Protein AF-A0A139BW10-F1 (afdb_monomer)

Secondary structure (DSSP, 8-state):
-----------SSS-HHHHHHHHHHHHHHH-TT-HHHHHHHHT-SSHHHHHHHHHHHHHHHHHT-GGGHHHHHHHHHHHHHS--

Solvent-accessible surface area (backbone atoms only — not comparable to full-atom values): 4870 Å² total; per-residue (Å²): 132,85,80,69,73,84,73,90,64,81,56,94,67,43,56,60,67,58,49,19,50,56,57,16,49,52,29,48,74,77,33,67,93,43,56,63,56,16,49,44,24,53,68,36,92,42,64,70,43,30,60,57,43,42,51,63,54,53,51,43,30,73,74,76,36,60,87,49,49,64,60,52,52,50,51,48,51,53,51,47,62,66,43,120

Structure (mmCIF, N/CA/C/O backbone):
data_AF-A0A139BW10-F1
#
_entry.id   AF-A0A139BW10-F1
#
loop_
_atom_site.group_PDB
_atom_site.id
_atom_site.type_symbol
_atom_site.label_atom_id
_atom_site.label_alt_id
_atom_site.label_comp_id
_atom_site.label_asym_id
_atom_site.label_entity_id
_atom_site.label_seq_id
_atom_site.pdbx_PDB_ins_code
_atom_site.Cartn_x
_atom_site.Cartn_y
_atom_site.Cartn_z
_atom_site.occupancy
_atom_site.B_iso_or_equiv
_atom_site.auth_seq_id
_atom_site.auth_comp_id
_atom_site.auth_asym_id
_atom_site.auth_atom_id
_atom_site.pdbx_PDB_model_num
ATOM 1 N N . MET A 1 1 ? -8.465 -22.157 11.594 1.00 38.97 1 MET A N 1
ATOM 2 C CA . MET A 1 1 ? -8.049 -21.236 10.523 1.00 38.97 1 MET A CA 1
ATOM 3 C C . MET A 1 1 ? -6.629 -20.849 10.843 1.00 38.97 1 MET A C 1
ATOM 5 O O . MET A 1 1 ? -6.383 -20.331 11.925 1.00 38.97 1 MET A O 1
ATOM 9 N N . ASP A 1 2 ? -5.705 -21.276 9.995 1.00 35.25 2 ASP A N 1
ATOM 10 C CA . ASP A 1 2 ? -4.283 -21.014 10.157 1.00 35.25 2 ASP A CA 1
ATOM 11 C C . ASP A 1 2 ? -4.070 -19.512 9.92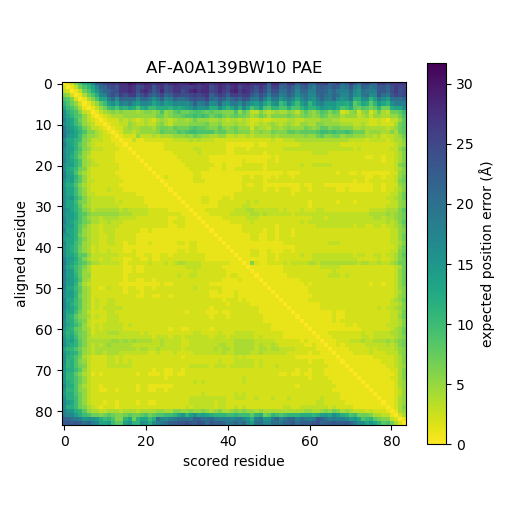5 1.00 35.25 2 ASP A C 1
ATOM 13 O O . ASP A 1 2 ? -4.217 -19.035 8.802 1.00 35.25 2 ASP A O 1
ATOM 17 N N . ASN A 1 3 ? -3.804 -18.745 10.988 1.00 39.53 3 ASN A N 1
ATOM 18 C CA . ASN A 1 3 ? -3.355 -17.352 10.892 1.00 39.53 3 ASN A CA 1
ATOM 19 C C . ASN A 1 3 ? -1.893 -17.351 10.423 1.00 39.53 3 ASN A C 1
ATOM 21 O O . ASN A 1 3 ? -0.996 -16.867 11.118 1.00 39.53 3 ASN A O 1
ATOM 25 N N . SER A 1 4 ? -1.652 -17.926 9.243 1.00 42.16 4 SER A N 1
ATOM 26 C CA . SER A 1 4 ? -0.447 -17.679 8.469 1.00 42.16 4 SER A CA 1
ATOM 27 C C . SER A 1 4 ? -0.335 -16.167 8.368 1.00 42.16 4 SER A C 1
ATOM 29 O O . SER A 1 4 ? -1.191 -15.535 7.756 1.00 42.16 4 SER A O 1
ATOM 31 N N .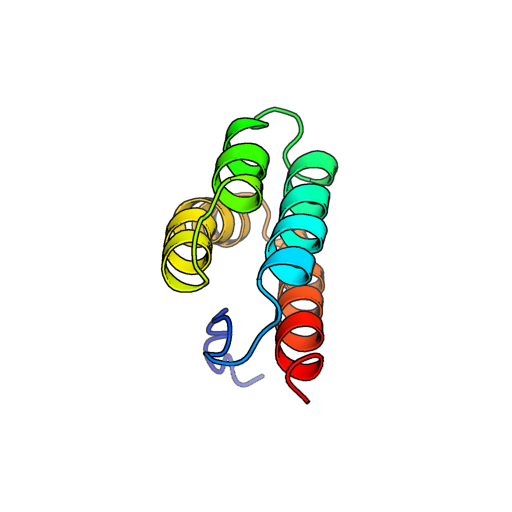 GLN A 1 5 ? 0.624 -15.587 9.092 1.00 46.38 5 GLN A N 1
ATOM 32 C CA . GLN A 1 5 ? 0.794 -14.145 9.229 1.00 46.38 5 GLN A CA 1
ATOM 33 C C . GLN A 1 5 ? 0.690 -13.508 7.846 1.00 46.38 5 GLN A C 1
ATOM 35 O O . GLN A 1 5 ? 1.602 -13.671 7.031 1.00 46.38 5 GLN A O 1
ATOM 40 N N . VAL A 1 6 ? -0.426 -12.823 7.570 1.00 55.00 6 VAL A N 1
ATOM 41 C CA . VAL A 1 6 ? -0.596 -12.063 6.335 1.00 55.00 6 VAL A CA 1
ATOM 42 C C . VAL A 1 6 ? 0.498 -11.013 6.360 1.00 55.00 6 VAL A C 1
ATOM 44 O O . VAL A 1 6 ? 0.443 -10.022 7.085 1.00 55.00 6 VAL A O 1
ATOM 47 N N . THR A 1 7 ? 1.579 -11.309 5.654 1.00 65.62 7 THR A N 1
ATOM 48 C CA . THR A 1 7 ? 2.752 -10.459 5.648 1.00 65.62 7 THR A CA 1
ATOM 49 C C . THR A 1 7 ? 2.573 -9.559 4.448 1.00 65.62 7 THR A C 1
ATOM 51 O O . THR A 1 7 ? 2.973 -9.913 3.342 1.00 65.62 7 THR A O 1
ATOM 54 N N . TRP A 1 8 ? 1.917 -8.418 4.653 1.00 83.31 8 TRP A N 1
ATOM 55 C CA . TRP A 1 8 ? 1.761 -7.419 3.603 1.00 83.31 8 TRP A CA 1
ATOM 56 C C . TRP A 1 8 ? 3.140 -6.945 3.150 1.00 83.31 8 TRP A C 1
ATOM 58 O O . TRP A 1 8 ? 3.853 -6.237 3.866 1.00 83.31 8 TRP A O 1
ATOM 68 N N . ARG A 1 9 ? 3.548 -7.412 1.971 1.00 83.56 9 ARG A N 1
ATOM 69 C CA . ARG A 1 9 ? 4.814 -7.070 1.332 1.00 83.56 9 ARG A CA 1
ATOM 70 C C . ARG A 1 9 ? 4.567 -6.859 -0.144 1.00 83.56 9 ARG A C 1
ATOM 72 O O . ARG A 1 9 ? 4.011 -7.721 -0.814 1.00 83.56 9 ARG A O 1
ATOM 79 N N . LEU A 1 10 ? 5.042 -5.724 -0.624 1.00 88.06 10 LEU A N 1
ATOM 80 C CA . LEU A 1 10 ? 5.189 -5.460 -2.043 1.00 88.06 10 LEU A CA 1
ATOM 81 C C . LEU A 1 10 ? 6.355 -6.283 -2.593 1.00 88.06 10 LEU A C 1
ATOM 83 O O . LEU A 1 10 ? 7.412 -6.302 -1.959 1.00 88.06 10 LEU A O 1
ATOM 87 N N . GLY A 1 11 ? 6.175 -6.935 -3.739 1.00 86.38 11 GLY A N 1
ATOM 88 C CA . GLY A 1 11 ? 7.221 -7.637 -4.483 1.00 86.38 11 GLY A CA 1
ATOM 89 C C . GLY A 1 11 ? 8.281 -6.674 -5.022 1.00 86.38 11 GLY A C 1
ATOM 90 O O . GLY A 1 11 ? 8.129 -5.459 -4.915 1.00 86.38 11 GLY A O 1
ATOM 91 N N . ASP A 1 12 ? 9.397 -7.195 -5.533 1.00 81.12 12 ASP A N 1
ATOM 92 C CA . ASP A 1 12 ? 10.499 -6.357 -6.041 1.00 81.12 12 ASP A CA 1
ATOM 93 C C . ASP A 1 12 ? 10.272 -5.862 -7.484 1.00 81.12 12 ASP A C 1
ATOM 95 O O . ASP A 1 12 ? 10.844 -4.845 -7.862 1.00 81.12 12 ASP A O 1
ATOM 99 N N . ASN A 1 13 ? 9.408 -6.530 -8.258 1.00 84.25 13 ASN A N 1
ATOM 100 C CA . ASN A 1 13 ? 9.194 -6.271 -9.692 1.00 84.25 13 ASN A CA 1
ATOM 101 C C . ASN A 1 13 ? 7.861 -5.568 -10.008 1.00 84.25 13 ASN A C 1
ATOM 103 O O . ASN A 1 13 ? 7.348 -5.697 -11.113 1.00 84.25 13 ASN A O 1
ATOM 107 N N . ILE A 1 14 ? 7.271 -4.873 -9.039 1.00 89.81 14 ILE A N 1
ATOM 108 C CA . ILE A 1 14 ? 5.991 -4.179 -9.231 1.00 89.81 14 ILE A CA 1
ATOM 109 C C . ILE A 1 14 ? 6.180 -2.835 -9.944 1.00 89.81 14 ILE A C 1
ATOM 111 O O . ILE A 1 14 ? 7.218 -2.183 -9.790 1.00 89.81 14 ILE A O 1
ATOM 115 N N . ASP A 1 15 ? 5.161 -2.398 -10.682 1.00 91.75 15 ASP A N 1
ATOM 116 C CA . ASP A 1 15 ? 5.147 -1.067 -11.283 1.00 91.75 15 ASP A CA 1
ATOM 117 C C . ASP A 1 15 ? 5.050 0.003 -10.182 1.00 91.75 15 ASP A C 1
ATOM 119 O O . ASP A 1 15 ? 4.126 0.025 -9.363 1.00 91.75 15 ASP A O 1
ATOM 123 N N . LEU A 1 16 ? 6.050 0.890 -10.135 1.00 93.38 16 LEU A N 1
ATOM 124 C CA . LEU A 1 16 ? 6.135 1.942 -9.124 1.00 93.38 16 LEU A CA 1
ATOM 125 C C . LEU A 1 16 ? 4.961 2.920 -9.216 1.00 93.38 16 LEU A C 1
ATOM 127 O O . LEU A 1 16 ? 4.429 3.316 -8.182 1.00 93.38 16 LEU A O 1
ATOM 131 N N . ILE A 1 17 ? 4.581 3.323 -10.427 1.00 94.19 17 ILE A N 1
ATOM 132 C CA . ILE A 1 17 ? 3.546 4.333 -10.652 1.00 94.19 17 ILE A CA 1
ATOM 133 C C . ILE A 1 17 ? 2.178 3.762 -10.294 1.00 94.19 17 ILE A C 1
ATOM 135 O O . ILE A 1 17 ? 1.389 4.425 -9.620 1.00 94.19 17 ILE A O 1
ATOM 139 N N . GLU A 1 18 ? 1.915 2.517 -10.683 1.00 93.62 18 GLU A N 1
ATOM 140 C CA . GLU A 1 18 ? 0.694 1.819 -10.293 1.00 93.62 18 GLU A CA 1
ATOM 141 C C . GLU A 1 18 ? 0.598 1.690 -8.769 1.00 93.62 18 GLU A C 1
ATOM 143 O O . GLU A 1 18 ? -0.409 2.082 -8.176 1.00 93.62 18 GLU A O 1
ATOM 148 N N . ALA A 1 19 ? 1.669 1.236 -8.111 1.00 94.94 19 ALA A N 1
ATOM 149 C CA . ALA A 1 19 ? 1.694 1.101 -6.660 1.00 94.94 19 ALA A CA 1
ATOM 150 C C . ALA A 1 19 ? 1.491 2.450 -5.946 1.00 94.94 19 ALA A C 1
ATOM 152 O O . ALA A 1 19 ? 0.723 2.519 -4.986 1.00 94.94 19 ALA A O 1
ATOM 153 N N . GLN A 1 20 ? 2.133 3.528 -6.414 1.00 96.69 20 GLN A N 1
ATOM 154 C CA . GLN A 1 20 ? 1.924 4.888 -5.897 1.00 96.69 20 GLN A CA 1
ATOM 155 C C . GLN A 1 20 ? 0.459 5.317 -6.003 1.00 96.69 20 GLN A C 1
ATOM 157 O O . GLN A 1 20 ? -0.097 5.867 -5.049 1.00 96.69 20 GLN A O 1
ATOM 162 N N . PHE A 1 21 ? -0.150 5.092 -7.168 1.00 95.75 21 PHE A N 1
ATOM 163 C CA . PHE A 1 21 ? -1.508 5.525 -7.451 1.00 95.75 21 PHE A CA 1
ATOM 164 C C . PHE A 1 21 ? -2.520 4.750 -6.608 1.00 95.75 21 PHE A C 1
ATOM 166 O O . PHE A 1 21 ? -3.269 5.354 -5.845 1.00 95.75 21 PHE A O 1
ATOM 173 N N . VAL A 1 22 ? -2.486 3.419 -6.683 1.00 96.00 22 VAL A N 1
ATOM 174 C CA . VAL A 1 22 ? -3.463 2.528 -6.046 1.00 96.00 22 VAL A CA 1
ATOM 175 C C . VAL A 1 22 ? -3.399 2.622 -4.519 1.00 96.00 22 VAL A C 1
ATOM 177 O O . VAL A 1 22 ? -4.419 2.812 -3.857 1.00 96.00 22 VAL A O 1
ATOM 180 N N . LEU A 1 23 ? -2.199 2.557 -3.933 1.00 97.12 23 LEU A N 1
ATOM 181 C CA . LEU A 1 23 ? -2.044 2.665 -2.477 1.00 97.12 23 LEU A CA 1
ATOM 182 C C . LEU A 1 23 ? -2.288 4.095 -1.983 1.00 97.12 23 LEU A C 1
ATOM 184 O O . LEU A 1 23 ? -2.762 4.289 -0.862 1.00 97.12 23 LEU A O 1
ATOM 188 N N . GLY A 1 24 ? -1.969 5.098 -2.805 1.00 97.31 24 GLY A N 1
ATOM 189 C CA . GLY A 1 24 ? -2.273 6.494 -2.519 1.00 97.31 24 GLY A CA 1
ATOM 190 C C . GLY A 1 24 ? -3.777 6.745 -2.447 1.00 97.31 24 GLY A C 1
ATOM 191 O O . GLY A 1 24 ? -4.242 7.350 -1.482 1.00 97.31 24 GLY A O 1
ATOM 192 N N . ASP A 1 25 ? -4.529 6.239 -3.424 1.00 97.69 25 ASP A N 1
ATOM 193 C CA . ASP A 1 25 ? -5.988 6.352 -3.477 1.00 97.69 25 ASP A CA 1
ATOM 194 C C . ASP A 1 25 ? -6.659 5.622 -2.307 1.00 97.69 25 ASP A C 1
ATOM 196 O O . ASP A 1 25 ? -7.471 6.211 -1.594 1.00 97.69 25 ASP A O 1
ATOM 200 N N . PHE A 1 26 ? -6.216 4.395 -2.003 1.00 97.62 26 PHE A N 1
ATOM 201 C CA . PHE A 1 26 ? -6.649 3.670 -0.804 1.00 97.62 26 PHE A CA 1
ATOM 202 C C . PHE A 1 26 ? -6.486 4.521 0.467 1.00 97.62 26 PHE A C 1
ATOM 204 O O . PHE A 1 26 ? -7.403 4.620 1.282 1.00 97.62 26 PHE A O 1
ATOM 211 N N . CYS A 1 27 ? -5.340 5.193 0.625 1.00 97.62 27 CYS A N 1
ATOM 212 C CA . CYS A 1 27 ? -5.102 6.050 1.784 1.00 97.62 27 CYS A CA 1
ATOM 213 C C . CYS A 1 27 ? -6.018 7.278 1.826 1.00 97.62 27 CYS A C 1
ATOM 215 O O . CYS A 1 27 ? -6.450 7.661 2.910 1.00 97.62 27 CYS A O 1
ATOM 217 N N . LEU A 1 28 ? -6.300 7.908 0.682 1.00 97.25 28 LEU A N 1
ATOM 218 C CA . LEU A 1 28 ? -7.195 9.068 0.622 1.00 97.25 28 LEU A CA 1
ATOM 219 C C . LEU A 1 28 ? -8.640 8.691 0.963 1.00 97.25 28 LEU A C 1
ATOM 221 O O . LEU A 1 28 ? -9.318 9.462 1.640 1.00 97.25 28 LEU A O 1
ATOM 225 N N . ASN A 1 29 ? -9.084 7.510 0.532 1.00 97.56 29 ASN A N 1
ATOM 226 C CA . ASN A 1 29 ? -10.449 7.036 0.748 1.00 97.56 29 ASN A CA 1
ATOM 227 C C . ASN A 1 29 ? -10.692 6.577 2.191 1.00 97.56 29 ASN A C 1
ATOM 229 O O . ASN A 1 29 ? -11.743 6.873 2.759 1.00 97.56 29 ASN A O 1
ATOM 233 N N . HIS A 1 30 ? -9.721 5.891 2.800 1.00 97.19 30 HIS A N 1
ATOM 234 C CA . HIS A 1 30 ? -9.902 5.259 4.114 1.00 97.19 30 HIS A CA 1
ATOM 235 C C . HIS A 1 30 ? -9.296 6.032 5.284 1.00 97.19 30 HIS A C 1
ATOM 237 O O . HIS A 1 30 ? -9.707 5.839 6.426 1.00 97.19 30 HIS A O 1
ATOM 243 N N . PHE A 1 31 ? -8.354 6.943 5.023 1.00 95.69 31 PHE A N 1
ATOM 244 C CA . PHE A 1 31 ? -7.736 7.786 6.051 1.00 95.69 31 PHE A CA 1
ATOM 245 C C . PHE A 1 31 ? -7.804 9.278 5.681 1.00 95.69 31 PHE A C 1
ATOM 247 O O . PHE A 1 31 ? -6.762 9.941 5.620 1.00 95.69 31 PHE A O 1
ATOM 254 N N . PRO A 1 32 ? -9.008 9.850 5.474 1.00 94.62 32 PRO A N 1
ATOM 255 C CA . PRO A 1 32 ? -9.164 11.244 5.047 1.00 94.62 32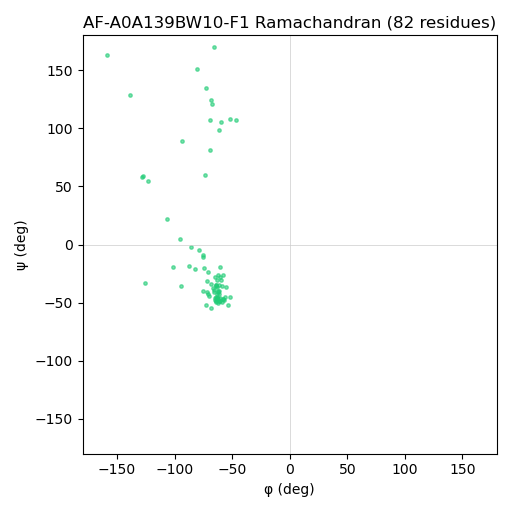 PRO A CA 1
ATOM 256 C C . PRO A 1 32 ? -8.580 12.253 6.050 1.00 94.62 32 PRO A C 1
ATOM 258 O O . PRO A 1 32 ? -8.099 13.312 5.649 1.00 94.62 32 PRO A O 1
ATOM 261 N N . ASP A 1 33 ? -8.539 11.904 7.339 1.00 95.31 33 ASP A N 1
ATOM 262 C CA . ASP A 1 33 ? -7.925 12.722 8.395 1.00 95.31 33 ASP A CA 1
ATOM 263 C C . ASP A 1 33 ? -6.385 12.676 8.389 1.00 95.31 33 ASP A C 1
ATOM 265 O O . ASP A 1 33 ? -5.729 13.438 9.099 1.00 95.31 33 ASP A O 1
ATOM 269 N N . ASN A 1 34 ? -5.784 11.785 7.591 1.00 95.00 34 ASN A N 1
ATOM 270 C CA . ASN A 1 34 ? -4.340 11.581 7.508 1.00 95.00 34 ASN A CA 1
ATOM 271 C C . ASN A 1 34 ? -3.818 11.633 6.055 1.00 95.00 34 ASN A C 1
ATOM 273 O O . ASN A 1 34 ? -3.156 10.692 5.600 1.00 95.00 34 ASN A O 1
ATOM 277 N N . PRO A 1 35 ? -4.021 12.744 5.316 1.00 95.00 35 PRO A N 1
ATOM 278 C CA . PRO A 1 35 ? -3.614 12.868 3.910 1.00 95.00 35 PRO A CA 1
ATOM 279 C C . PRO A 1 35 ? -2.100 12.716 3.687 1.00 95.00 35 PRO A C 1
ATOM 281 O O . PRO A 1 35 ? -1.644 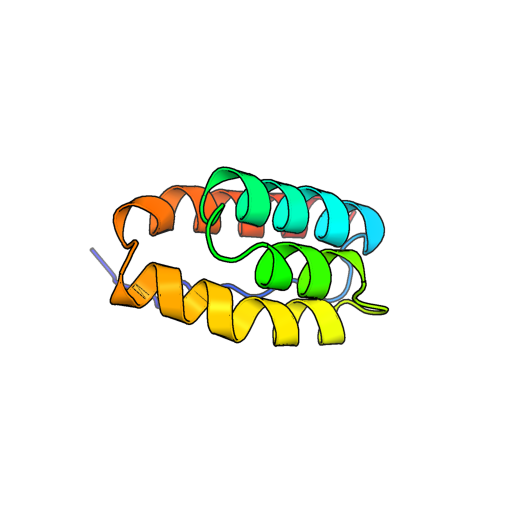12.436 2.578 1.00 95.00 35 PRO A O 1
ATOM 284 N N . GLN A 1 36 ? -1.292 12.889 4.734 1.00 96.88 36 GLN A N 1
ATOM 285 C CA . GLN A 1 36 ? 0.143 12.625 4.714 1.00 96.88 36 GLN A CA 1
ATOM 286 C C . GLN A 1 36 ? 0.479 11.166 4.380 1.00 96.88 36 GLN A C 1
ATOM 288 O O . GLN A 1 36 ? 1.508 10.941 3.753 1.00 96.88 36 GLN A O 1
ATOM 293 N N . LEU A 1 37 ? -0.376 10.195 4.728 1.00 96.56 37 LEU A N 1
ATOM 294 C CA . LEU A 1 37 ? -0.157 8.782 4.393 1.00 96.56 37 LEU A CA 1
ATOM 295 C C . LEU A 1 37 ? -0.173 8.581 2.875 1.00 96.56 37 LEU A C 1
ATOM 297 O O . LEU A 1 37 ? 0.772 8.027 2.316 1.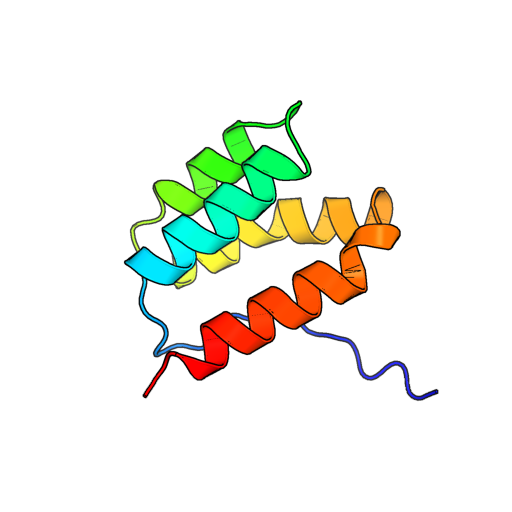00 96.56 37 LEU A O 1
ATOM 301 N N . ALA A 1 38 ? -1.189 9.135 2.209 1.00 97.38 38 ALA A N 1
ATOM 302 C CA . ALA A 1 38 ? -1.288 9.125 0.755 1.00 97.38 38 ALA A CA 1
ATOM 303 C C . ALA A 1 38 ? -0.100 9.843 0.106 1.00 97.38 38 ALA A C 1
ATOM 305 O O . ALA A 1 38 ? 0.536 9.294 -0.788 1.00 97.38 38 ALA A O 1
ATOM 306 N N . ARG A 1 39 ? 0.271 11.033 0.603 1.00 97.38 39 ARG A N 1
ATOM 307 C CA . ARG A 1 39 ? 1.420 11.790 0.073 1.00 97.38 39 ARG A CA 1
ATOM 308 C C . ARG A 1 39 ? 2.741 11.040 0.219 1.00 97.38 39 ARG A C 1
ATOM 310 O O . ARG A 1 39 ? 3.566 11.099 -0.686 1.00 97.38 39 ARG A O 1
ATOM 317 N N . SER A 1 40 ? 2.966 10.359 1.343 1.00 97.75 40 SER A N 1
ATOM 318 C CA . SER A 1 40 ? 4.177 9.560 1.555 1.00 97.75 40 SER A CA 1
ATOM 319 C C . SER A 1 40 ? 4.280 8.401 0.568 1.00 97.75 40 SER A C 1
ATOM 321 O O . SER A 1 40 ? 5.380 8.092 0.121 1.00 97.75 40 SER A O 1
ATOM 323 N N . VAL A 1 41 ? 3.152 7.785 0.214 1.00 97.56 41 VAL A N 1
ATOM 324 C CA . VAL A 1 41 ? 3.092 6.729 -0.801 1.00 97.56 41 VAL A CA 1
ATOM 325 C C . VAL A 1 41 ? 3.271 7.307 -2.207 1.00 97.56 41 VAL A C 1
ATOM 327 O O . VAL A 1 41 ? 4.155 6.866 -2.932 1.00 97.56 41 VAL A O 1
ATOM 330 N N . GLN A 1 42 ? 2.495 8.329 -2.574 1.00 97.56 42 GLN A N 1
ATOM 331 C CA . GLN A 1 42 ? 2.474 8.918 -3.921 1.00 97.56 42 GLN A CA 1
ATOM 332 C C . GLN A 1 42 ? 3.795 9.594 -4.315 1.00 97.56 42 GLN A C 1
ATOM 334 O O . GLN A 1 42 ? 4.128 9.636 -5.493 1.00 97.56 42 GLN A O 1
ATOM 339 N N . ASN A 1 43 ? 4.564 10.100 -3.346 1.00 97.25 43 ASN A N 1
ATOM 340 C CA . ASN A 1 43 ? 5.861 10.741 -3.592 1.00 97.25 43 ASN A CA 1
ATOM 341 C C . ASN A 1 43 ? 7.060 9.787 -3.435 1.00 97.25 43 ASN A C 1
ATOM 343 O O . ASN A 1 43 ? 8.204 10.241 -3.465 1.00 97.25 43 ASN A O 1
ATOM 347 N N . ALA A 1 44 ? 6.832 8.492 -3.202 1.00 96.81 44 ALA A N 1
ATOM 348 C CA . ALA A 1 44 ? 7.906 7.526 -3.007 1.00 96.81 44 ALA A CA 1
ATOM 349 C C . ALA A 1 44 ? 8.690 7.302 -4.308 1.00 96.81 44 ALA A C 1
ATOM 351 O O . ALA A 1 44 ? 8.130 6.885 -5.308 1.00 96.81 44 ALA A O 1
ATOM 352 N N . ASP A 1 45 ? 10.001 7.497 -4.295 1.00 95.88 45 ASP A N 1
ATOM 353 C CA . ASP A 1 45 ? 10.874 7.350 -5.471 1.00 95.88 45 ASP A CA 1
ATOM 354 C C . ASP A 1 45 ? 11.236 5.895 -5.828 1.00 95.88 45 ASP A C 1
ATOM 356 O O . ASP A 1 45 ? 11.909 5.636 -6.825 1.00 95.88 45 ASP A O 1
ATOM 360 N N . SER A 1 46 ? 10.824 4.933 -5.002 1.00 95.06 46 SER A N 1
ATOM 361 C CA . SER A 1 46 ? 11.142 3.518 -5.165 1.00 95.06 46 SER A CA 1
ATOM 362 C C . SER A 1 46 ? 10.151 2.623 -4.424 1.00 95.06 46 SER A C 1
ATOM 364 O O . SER A 1 46 ? 9.475 3.047 -3.483 1.00 95.06 46 SER A O 1
ATOM 366 N N . ILE A 1 47 ? 10.135 1.333 -4.772 1.00 93.75 47 ILE A N 1
ATOM 367 C CA . ILE A 1 47 ? 9.345 0.327 -4.047 1.00 93.75 47 ILE A CA 1
ATOM 368 C C . ILE A 1 47 ? 9.784 0.213 -2.582 1.00 93.75 47 ILE A C 1
ATOM 370 O O . ILE A 1 47 ? 8.954 0.039 -1.690 1.00 93.75 47 ILE A O 1
ATOM 374 N N . GLY A 1 48 ? 11.081 0.371 -2.300 1.00 94.25 48 GLY A N 1
ATOM 375 C CA . GLY A 1 48 ? 11.597 0.420 -0.930 1.00 94.25 48 GLY A CA 1
ATOM 376 C C . GLY A 1 48 ? 11.032 1.600 -0.130 1.00 94.25 48 GLY A C 1
ATOM 377 O O . GLY A 1 48 ? 10.655 1.438 1.038 1.00 94.25 48 GLY A O 1
ATOM 378 N N . SER A 1 49 ? 10.907 2.763 -0.772 1.00 95.75 49 SER A N 1
ATOM 379 C CA . SER A 1 49 ? 10.275 3.952 -0.196 1.00 95.75 49 SER A CA 1
ATOM 380 C C . SER A 1 49 ? 8.778 3.723 0.052 1.00 95.75 49 SER A C 1
ATOM 382 O O . SER A 1 49 ? 8.306 4.026 1.150 1.00 95.75 49 SER A O 1
ATOM 384 N N . ILE A 1 50 ? 8.052 3.065 -0.867 1.00 96.00 50 ILE A N 1
ATOM 385 C CA . ILE A 1 50 ? 6.646 2.675 -0.639 1.00 96.00 50 ILE A CA 1
ATOM 386 C C . ILE A 1 50 ? 6.531 1.713 0.549 1.00 96.00 50 ILE A C 1
ATOM 388 O O . ILE A 1 50 ? 5.744 1.954 1.459 1.00 96.00 50 ILE A O 1
ATOM 392 N N . ARG A 1 51 ? 7.347 0.651 0.611 1.00 94.88 51 ARG A N 1
ATOM 393 C CA . ARG A 1 51 ? 7.347 -0.298 1.745 1.00 94.88 51 ARG A CA 1
ATOM 394 C C . ARG A 1 51 ? 7.560 0.411 3.082 1.00 94.88 51 ARG A C 1
ATOM 396 O O . ARG A 1 51 ? 6.985 0.014 4.092 1.00 94.88 51 ARG A O 1
ATOM 403 N N . THR A 1 52 ? 8.387 1.453 3.099 1.00 94.69 52 THR A N 1
ATOM 404 C CA . THR A 1 52 ? 8.611 2.269 4.295 1.00 94.69 52 THR A CA 1
ATOM 405 C C . THR A 1 52 ? 7.380 3.108 4.634 1.00 94.69 52 THR A C 1
ATOM 407 O O . THR A 1 52 ? 6.963 3.104 5.793 1.00 94.69 52 THR A O 1
ATOM 410 N N . ALA A 1 53 ? 6.760 3.749 3.638 1.00 95.81 53 ALA A N 1
ATOM 411 C CA . ALA A 1 53 ? 5.523 4.515 3.795 1.00 95.81 53 ALA A CA 1
ATOM 412 C C . ALA A 1 53 ? 4.326 3.651 4.238 1.00 95.81 53 ALA A C 1
ATOM 414 O O . ALA A 1 53 ? 3.476 4.126 4.985 1.00 95.81 53 ALA A O 1
ATOM 415 N N . LEU A 1 54 ? 4.288 2.369 3.861 1.00 94.44 54 LEU A N 1
ATOM 416 C CA . LEU A 1 54 ? 3.233 1.434 4.261 1.00 94.44 54 LEU A CA 1
ATOM 417 C C . LEU A 1 54 ? 3.285 1.025 5.735 1.00 94.44 54 LEU A C 1
ATOM 419 O O . LEU A 1 54 ? 2.256 0.653 6.287 1.00 94.44 54 LEU A O 1
ATOM 423 N N . LYS A 1 55 ? 4.437 1.101 6.412 1.00 93.81 55 LYS A N 1
ATOM 424 C CA . LYS A 1 55 ? 4.551 0.700 7.830 1.00 93.81 55 LYS A CA 1
ATOM 425 C C . LYS A 1 55 ? 3.532 1.394 8.752 1.00 93.81 55 LYS A C 1
ATOM 427 O O . LYS A 1 55 ? 2.843 0.682 9.484 1.00 93.81 55 LYS A O 1
ATOM 432 N N . PRO A 1 56 ? 3.402 2.737 8.755 1.00 94.12 56 PRO A N 1
ATOM 433 C CA . PRO A 1 56 ? 2.386 3.405 9.569 1.00 94.12 56 PRO A CA 1
ATOM 434 C C . PRO A 1 56 ? 0.953 3.046 9.152 1.00 94.12 56 PRO A C 1
ATOM 436 O O . PRO A 1 56 ? 0.102 2.906 10.025 1.00 94.12 56 PRO A O 1
ATOM 439 N N . ILE A 1 57 ? 0.697 2.837 7.855 1.00 94.69 57 ILE A N 1
ATOM 440 C CA . ILE A 1 57 ? -0.622 2.450 7.323 1.00 94.69 57 ILE A CA 1
ATOM 441 C C . ILE A 1 57 ? -1.020 1.067 7.849 1.00 94.69 57 ILE A C 1
ATOM 443 O O . ILE A 1 57 ? -2.083 0.897 8.437 1.00 94.69 57 ILE A O 1
ATOM 447 N N . ILE A 1 58 ? -0.113 0.098 7.736 1.00 93.94 58 ILE A N 1
ATOM 448 C CA . ILE A 1 58 ? -0.266 -1.260 8.266 1.00 93.94 58 ILE A CA 1
ATOM 449 C C . ILE A 1 58 ? -0.548 -1.224 9.770 1.00 93.94 58 ILE A C 1
ATOM 451 O O . ILE A 1 58 ? -1.447 -1.910 10.251 1.00 93.94 58 ILE A O 1
ATOM 455 N N . ASN A 1 59 ? 0.192 -0.405 10.522 1.00 93.06 59 ASN A N 1
ATOM 456 C CA . ASN A 1 59 ? -0.036 -0.275 11.956 1.00 93.06 59 ASN A CA 1
ATOM 457 C C . ASN A 1 59 ? -1.437 0.279 12.267 1.00 93.06 59 ASN A C 1
ATOM 459 O O . ASN A 1 59 ? -2.093 -0.221 13.179 1.00 93.06 59 ASN A O 1
ATOM 463 N N . LEU A 1 60 ? -1.920 1.270 11.513 1.00 94.06 60 LEU A N 1
ATOM 464 C CA . LEU A 1 60 ? -3.275 1.808 11.672 1.00 94.06 60 LEU A CA 1
ATOM 465 C C . LEU A 1 60 ? -4.347 0.754 11.380 1.00 94.06 60 LEU A C 1
ATOM 467 O O . LEU A 1 60 ? -5.250 0.579 12.194 1.00 94.06 60 LEU A O 1
ATOM 471 N N . ILE A 1 61 ? -4.208 -0.005 10.293 1.00 94.75 61 ILE A N 1
ATOM 472 C CA . ILE A 1 61 ? -5.135 -1.094 9.947 1.00 94.75 61 ILE A CA 1
ATOM 473 C C . ILE A 1 61 ? -5.187 -2.132 11.075 1.00 94.75 61 ILE A C 1
ATOM 475 O O . ILE A 1 61 ? -6.254 -2.462 11.581 1.00 94.75 61 ILE A O 1
ATOM 479 N N . VAL A 1 62 ? -4.034 -2.600 11.557 1.00 91.44 62 VAL A N 1
ATOM 480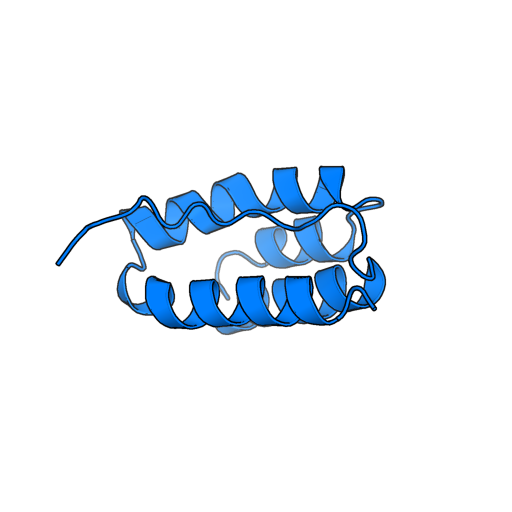 C CA . VAL A 1 62 ? -3.987 -3.650 12.591 1.00 91.44 62 VAL A CA 1
ATOM 481 C C . VAL A 1 62 ? -4.515 -3.169 13.946 1.00 91.44 62 VAL A C 1
ATOM 483 O O . VAL A 1 62 ? -5.088 -3.962 14.700 1.00 91.44 62 VAL A O 1
ATOM 486 N N . THR A 1 63 ? -4.300 -1.898 14.291 1.00 93.12 63 THR A N 1
ATOM 487 C CA . THR A 1 63 ? -4.619 -1.374 15.630 1.00 93.12 63 THR A CA 1
ATOM 488 C C . THR A 1 63 ? -5.993 -0.724 15.725 1.00 93.12 63 THR A C 1
ATO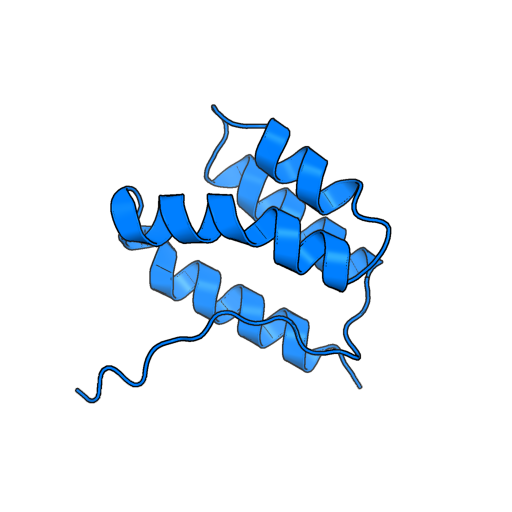M 490 O O . THR A 1 63 ? -6.633 -0.853 16.766 1.00 93.12 63 THR A O 1
ATOM 493 N N . GLN A 1 64 ? -6.442 -0.047 14.669 1.00 93.31 64 GLN A N 1
ATOM 494 C CA . GLN A 1 64 ? -7.612 0.835 14.695 1.00 93.31 64 GLN A CA 1
ATOM 495 C C . GLN A 1 64 ? -8.649 0.486 13.626 1.00 93.31 64 GLN A C 1
ATOM 497 O O . GLN A 1 64 ? -9.834 0.610 13.907 1.00 93.31 64 GLN A O 1
ATOM 502 N N . HIS A 1 65 ? -8.218 -0.007 12.462 1.00 92.06 65 HIS A N 1
ATOM 503 C CA . HIS A 1 65 ? -9.087 -0.236 11.303 1.00 92.06 65 HIS A CA 1
ATOM 504 C C . HIS A 1 65 ? -9.044 -1.685 10.813 1.00 92.06 65 HIS A C 1
ATOM 506 O O . HIS A 1 65 ? -8.735 -1.968 9.653 1.00 92.06 65 HIS A O 1
ATOM 512 N N . LYS A 1 66 ? -9.311 -2.634 11.718 1.00 92.12 66 LYS A N 1
ATOM 513 C CA . LYS A 1 66 ? -9.213 -4.072 11.411 1.00 92.12 66 LYS A CA 1
ATOM 514 C C . LYS A 1 66 ? -10.192 -4.501 10.323 1.00 92.12 66 LYS A C 1
ATOM 516 O O . LYS A 1 66 ? -9.914 -5.469 9.621 1.00 92.12 66 LYS A O 1
ATOM 521 N N . GLU A 1 67 ? -11.297 -3.784 10.167 1.00 94.19 67 GLU A N 1
ATOM 522 C CA . GLU A 1 67 ? -12.271 -3.954 9.092 1.00 94.19 67 GLU A CA 1
ATOM 523 C C . GLU A 1 67 ? -11.66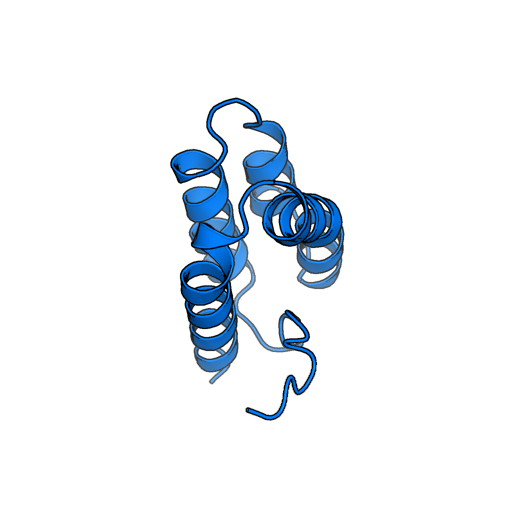1 -3.804 7.690 1.00 94.19 67 GLU A C 1
ATOM 525 O O . GLU A 1 67 ? -12.146 -4.435 6.758 1.00 94.19 67 GLU A O 1
ATOM 530 N N . LEU A 1 68 ? -10.560 -3.056 7.543 1.00 95.62 68 LEU A N 1
ATOM 531 C CA . LEU A 1 68 ? -9.878 -2.843 6.260 1.00 95.62 68 LEU A CA 1
ATOM 532 C C . LEU A 1 68 ? -8.865 -3.947 5.911 1.00 95.62 68 LEU A C 1
ATOM 534 O O . LEU A 1 68 ? -8.235 -3.898 4.856 1.00 95.62 68 LEU A O 1
ATOM 538 N N . THR A 1 69 ? -8.674 -4.939 6.788 1.00 93.75 69 THR A N 1
ATOM 539 C CA . THR A 1 69 ? -7.646 -5.987 6.632 1.00 93.75 69 THR A CA 1
ATOM 540 C C . THR A 1 69 ? -7.815 -6.766 5.328 1.00 93.75 69 THR A C 1
ATOM 542 O O . THR A 1 69 ? -6.835 -6.968 4.609 1.00 93.75 69 THR A O 1
ATOM 545 N N . ASP A 1 70 ? -9.036 -7.198 5.007 1.00 92.56 70 ASP A N 1
ATOM 546 C CA . ASP A 1 70 ? -9.301 -8.040 3.833 1.00 92.56 70 ASP A CA 1
ATOM 547 C C . ASP A 1 70 ? -9.160 -7.250 2.526 1.00 92.56 70 ASP A C 1
ATOM 549 O O . ASP A 1 70 ? -8.546 -7.726 1.566 1.00 92.56 70 ASP A O 1
ATOM 553 N N . GLU A 1 71 ? -9.655 -6.011 2.513 1.00 95.12 71 GLU A N 1
ATOM 554 C CA . GLU A 1 71 ? -9.523 -5.098 1.376 1.00 95.12 71 GLU A CA 1
ATOM 555 C C . GLU A 1 71 ? -8.049 -4.785 1.100 1.00 95.12 71 GLU A C 1
ATOM 557 O O . GLU A 1 71 ? -7.566 -4.985 -0.014 1.00 95.12 71 GLU A O 1
ATOM 562 N N . PHE A 1 72 ? -7.292 -4.400 2.131 1.00 95.44 72 PHE A N 1
ATOM 563 C CA . PHE A 1 72 ? -5.870 -4.099 1.991 1.00 95.44 72 PHE A CA 1
ATOM 564 C C . PHE A 1 72 ? -5.047 -5.331 1.582 1.00 95.44 72 PHE A C 1
ATOM 566 O O . PHE A 1 72 ? -4.100 -5.224 0.803 1.00 95.44 72 PHE A O 1
ATOM 573 N N . THR A 1 73 ? -5.417 -6.523 2.062 1.00 93.50 73 THR A N 1
ATOM 574 C CA . THR A 1 73 ? -4.782 -7.784 1.644 1.00 93.50 73 THR A CA 1
ATOM 575 C C . THR A 1 73 ? -4.987 -8.050 0.159 1.00 93.50 73 THR A C 1
ATOM 577 O O . THR A 1 73 ? -4.028 -8.392 -0.534 1.00 93.50 73 THR A O 1
ATOM 580 N N . THR A 1 74 ? -6.216 -7.871 -0.322 1.00 93.44 74 THR A N 1
ATOM 581 C CA . THR A 1 74 ? -6.567 -8.040 -1.736 1.00 93.44 74 THR A CA 1
ATOM 582 C C . THR A 1 74 ? -5.796 -7.043 -2.597 1.00 93.44 74 THR A C 1
ATOM 584 O O . THR A 1 74 ? -5.129 -7.447 -3.545 1.00 93.44 74 THR A O 1
ATOM 587 N N . LEU A 1 75 ? -5.754 -5.776 -2.181 1.00 94.88 75 LEU A N 1
ATOM 588 C CA . LEU A 1 75 ? -5.030 -4.712 -2.874 1.00 94.88 75 LEU A CA 1
ATOM 589 C C . LEU A 1 75 ? -3.533 -5.021 -3.043 1.00 94.88 75 LEU A C 1
ATOM 591 O O . LEU A 1 75 ? -2.976 -4.907 -4.132 1.00 94.88 75 LEU A O 1
ATOM 595 N N . ILE A 1 76 ? -2.865 -5.451 -1.966 1.00 93.81 76 ILE A N 1
ATOM 596 C CA . ILE A 1 76 ? -1.443 -5.829 -2.012 1.00 93.81 76 ILE A CA 1
ATOM 597 C C . ILE A 1 76 ? -1.221 -7.047 -2.916 1.00 93.81 76 ILE A C 1
ATOM 599 O O . ILE A 1 76 ? -0.193 -7.135 -3.587 1.00 93.81 76 ILE A O 1
ATOM 603 N N . HIS A 1 77 ? -2.159 -7.996 -2.931 1.00 91.81 77 HIS A N 1
ATOM 604 C CA . HIS A 1 77 ? -2.080 -9.156 -3.811 1.00 91.81 77 HIS A CA 1
ATOM 605 C C . HIS A 1 77 ? -2.175 -8.756 -5.287 1.00 91.81 77 HIS A C 1
ATOM 607 O O . HIS A 1 77 ? -1.344 -9.200 -6.075 1.00 91.81 77 HIS A O 1
ATOM 613 N N . GLU A 1 78 ? -3.123 -7.888 -5.637 1.00 91.50 78 GLU A N 1
ATOM 614 C CA . GLU A 1 78 ? -3.322 -7.388 -7.002 1.00 91.50 78 GLU A CA 1
ATOM 615 C C . GLU A 1 78 ? -2.091 -6.631 -7.511 1.00 91.50 78 GLU A C 1
ATOM 617 O O . GLU A 1 78 ? -1.563 -6.977 -8.566 1.00 91.50 78 GLU A O 1
ATOM 622 N N . ILE A 1 79 ? -1.543 -5.702 -6.718 1.00 92.38 79 ILE A N 1
ATOM 623 C CA . ILE A 1 79 ? -0.311 -4.967 -7.071 1.00 92.38 79 ILE A CA 1
ATOM 624 C C . ILE A 1 79 ? 0.868 -5.925 -7.302 1.00 92.38 79 ILE A C 1
ATOM 626 O O . ILE A 1 79 ? 1.723 -5.699 -8.151 1.00 92.38 79 ILE A O 1
ATOM 630 N N . ASN A 1 80 ? 0.949 -7.019 -6.545 1.00 90.44 80 ASN A N 1
ATOM 631 C CA . ASN A 1 80 ? 2.018 -7.999 -6.727 1.00 90.44 80 ASN A CA 1
ATOM 632 C C . ASN A 1 80 ? 1.837 -8.877 -7.974 1.00 90.44 80 ASN A C 1
ATOM 634 O O . ASN A 1 80 ? 2.813 -9.482 -8.417 1.00 90.44 80 ASN A O 1
ATOM 638 N N . GLN A 1 81 ? 0.623 -8.976 -8.518 1.00 86.44 81 GLN A N 1
ATOM 639 C CA . GLN A 1 81 ? 0.330 -9.738 -9.733 1.00 86.44 81 GLN A CA 1
ATOM 640 C C . GLN A 1 81 ? 0.523 -8.930 -11.017 1.00 86.44 81 GLN A C 1
ATOM 642 O O . GLN A 1 81 ? 0.668 -9.532 -12.079 1.00 86.44 81 G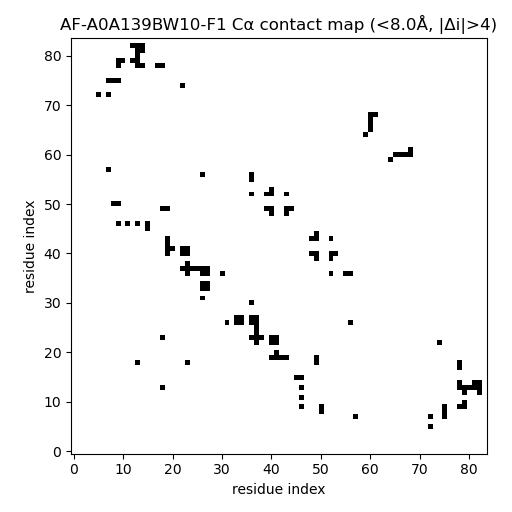LN A O 1
ATOM 647 N N . THR A 1 82 ? 0.559 -7.598 -10.943 1.00 73.25 82 THR A N 1
ATOM 648 C CA . THR A 1 82 ? 0.820 -6.743 -12.114 1.00 73.25 82 THR A CA 1
ATOM 649 C C . THR A 1 82 ? 2.294 -6.733 -12.528 1.00 73.25 82 THR A C 1
ATOM 651 O O . THR A 1 82 ? 2.625 -6.311 -13.632 1.00 73.25 82 THR A O 1
ATOM 654 N N . ALA A 1 83 ? 3.175 -7.294 -11.693 1.00 60.84 83 ALA A N 1
ATOM 655 C CA . ALA A 1 83 ? 4.546 -7.649 -12.040 1.00 60.84 83 ALA A CA 1
ATOM 656 C C . ALA A 1 83 ? 4.578 -8.837 -13.029 1.00 60.84 83 ALA A C 1
ATOM 658 O O . ALA A 1 83 ? 4.765 -9.986 -12.618 1.00 60.84 83 ALA A O 1
ATOM 659 N N . ALA A 1 84 ? 4.386 -8.565 -14.321 1.00 46.16 84 ALA A N 1
ATOM 660 C CA . ALA A 1 84 ? 4.522 -9.528 -15.419 1.00 46.16 84 ALA A CA 1
ATOM 661 C C . ALA A 1 84 ? 5.589 -9.086 -16.428 1.00 46.16 84 ALA A C 1
ATOM 663 O O . ALA A 1 84 ? 5.571 -7.903 -16.836 1.00 46.16 84 ALA A O 1
#

Nearest PDB structures (foldseek):
  8bau-assembly1_A  TM=5.486E-01  e=4.363E+00  Phytophthora nicotianae

Radius of gyration: 12.21 Å; Cα contacts (8 Å, |Δi|>4): 78; chains: 1; bounding box: 24×34×31 Å

Foldseek 3Di:
DPPPPLPLAADQQFDLQVQLVLQLVVCCVPPVVCNVLSVQSNVQPHSVSNRVSCPVVVVCCVPPNVVCVVVSSVSSVVRNVNRD

Sequence (84 aa):
MDNSQVTWRLGDNIDLIEAQFVLGDFCLNHFPDNPQLARSVQNADSIGSIRTALKPIINLIVTQHKELTDEFTTLIHEINQTAA

pLDDT: mean 88.71, std 15.09, range [35.25, 97.75]

Mean predicted aligned error: 4.67 Å

Organism: NCBI:txid1796491